Protein AF-A0A8C5ZGD7-F1 (afdb_monomer)

Nearest PDB structures (foldseek):
  4ld6-assembly1_A  TM=8.365E-01  e=4.049E-02  Homo sapiens
  2l89-assembly1_A  TM=7.597E-01  e=6.123E-02  Schizosaccharomyces pombe
  7ef0-assembly1_A  TM=6.268E-01  e=1.320E-01  Zea mays
  8t2x-assembly1_eI  TM=6.115E-01  e=2.682E-01  Saccharomyces cerevisiae
  8eih-assembly1_E  TM=4.707E-01  e=1.044E+00  Homo sapiens

Organism: Marmota marmota marmota (NCBI:txid9994)

Mean predicted aligned error: 8.94 Å

Solvent-accessible surface area (backbone atoms only — not comparable to full-atom values): 5072 Å² total; per-residue (Å²): 120,71,88,78,46,62,33,29,34,36,76,56,94,93,35,82,39,59,24,37,59,75,49,76,44,78,53,80,66,97,58,104,54,83,74,63,47,38,32,33,30,31,32,72,92,70,76,45,74,47,80,43,51,54,88,67,42,42,76,52,50,69,71,58,53,51,51,49,51,52,52,51,51,51,52,52,51,53,53,51,56,63,75,75,111

pLDDT: mean 81.87, std 12.95, range [47.5, 94.44]

InterPro domains:
  IPR040263 PWWP domain-containing DNA repair factor 3A/3B/4 [PTHR31333] (3-76)
  IPR048765 PWWP domain-containing DNA repair factor 3A/3B/4, N-terminal [PF20887] (7-75)

Structure (mmCIF, N/CA/C/O backbone):
data_AF-A0A8C5ZGD7-F1
#
_entry.id   AF-A0A8C5ZGD7-F1
#
loop_
_atom_site.group_PDB
_atom_site.id
_atom_site.type_symbol
_atom_site.label_atom_id
_atom_site.label_alt_id
_atom_site.label_comp_id
_atom_site.label_asym_id
_atom_site.label_entity_id
_atom_site.label_seq_id
_atom_site.pdbx_PDB_ins_code
_atom_site.Cartn_x
_atom_site.Cartn_y
_atom_site.Cartn_z
_atom_site.occupancy
_atom_site.B_iso_or_equiv
_atom_site.auth_seq_id
_atom_site.auth_comp_id
_atom_site.auth_asym_id
_atom_site.auth_atom_id
_atom_site.pdbx_PDB_model_num
ATOM 1 N N . ILE A 1 1 ? 14.864 9.777 -5.934 1.00 56.66 1 ILE A N 1
ATOM 2 C CA . ILE A 1 1 ? 14.430 9.415 -4.563 1.00 56.66 1 ILE A CA 1
ATOM 3 C C . ILE A 1 1 ? 13.068 8.707 -4.586 1.00 56.66 1 ILE A C 1
ATOM 5 O O . ILE A 1 1 ? 13.053 7.545 -4.236 1.00 56.66 1 ILE A O 1
ATOM 9 N N . ILE A 1 2 ? 11.971 9.279 -5.116 1.00 59.84 2 ILE A N 1
ATOM 10 C CA . ILE A 1 2 ? 10.708 8.511 -5.349 1.00 59.84 2 ILE A CA 1
ATOM 11 C C . ILE A 1 2 ? 10.834 7.523 -6.530 1.00 59.84 2 ILE A C 1
ATOM 13 O O . ILE A 1 2 ? 10.173 6.497 -6.586 1.00 59.84 2 ILE A O 1
ATOM 17 N N . MET A 1 3 ? 11.763 7.817 -7.443 1.00 61.25 3 MET A N 1
ATOM 18 C CA . MET A 1 3 ? 12.052 7.082 -8.683 1.00 61.25 3 MET A CA 1
ATOM 19 C C . MET A 1 3 ? 12.370 5.583 -8.533 1.00 61.25 3 MET A C 1
ATOM 21 O O . MET A 1 3 ? 12.267 4.874 -9.526 1.00 61.25 3 MET A O 1
ATOM 25 N N . GLU A 1 4 ? 12.767 5.132 -7.339 1.00 73.81 4 GLU A N 1
ATOM 26 C CA . GLU A 1 4 ? 13.164 3.744 -7.031 1.00 73.81 4 GLU A CA 1
ATOM 27 C C . GLU A 1 4 ? 12.241 3.088 -5.988 1.00 73.81 4 GLU A C 1
ATOM 29 O O . GLU A 1 4 ? 12.494 1.973 -5.539 1.00 73.81 4 GLU A O 1
ATOM 34 N N . ALA A 1 5 ? 11.178 3.779 -5.564 1.00 82.75 5 ALA A N 1
ATOM 35 C CA . ALA A 1 5 ? 10.261 3.256 -4.565 1.00 82.75 5 ALA A CA 1
ATOM 36 C C . ALA A 1 5 ? 9.346 2.185 -5.175 1.00 82.75 5 ALA A C 1
ATOM 38 O O . ALA A 1 5 ? 8.654 2.438 -6.157 1.00 82.75 5 ALA A O 1
ATOM 39 N N . GLU A 1 6 ? 9.301 1.003 -4.556 1.00 88.81 6 GLU A N 1
ATOM 40 C CA . GLU A 1 6 ? 8.361 -0.059 -4.942 1.00 88.81 6 GLU A CA 1
ATOM 41 C C . GLU A 1 6 ? 6.930 0.245 -4.458 1.00 88.81 6 GLU A C 1
ATOM 43 O O . GLU A 1 6 ? 5.953 -0.062 -5.145 1.00 88.81 6 GLU A O 1
ATOM 48 N N . TYR A 1 7 ? 6.810 0.895 -3.294 1.00 91.06 7 TYR A N 1
ATOM 49 C CA . TYR A 1 7 ? 5.538 1.233 -2.657 1.00 91.06 7 TYR A CA 1
ATOM 50 C C . TYR A 1 7 ? 5.455 2.718 -2.323 1.00 91.06 7 TYR A C 1
ATOM 52 O O . TYR A 1 7 ? 6.412 3.333 -1.837 1.00 91.06 7 TYR A O 1
ATOM 60 N N . VAL A 1 8 ? 4.272 3.284 -2.544 1.00 92.00 8 VAL A N 1
ATOM 61 C CA . VAL A 1 8 ? 3.961 4.684 -2.260 1.00 92.00 8 VAL A CA 1
ATOM 62 C C . VAL A 1 8 ? 2.602 4.815 -1.577 1.00 92.00 8 VAL A C 1
ATOM 64 O O . VAL A 1 8 ? 1.744 3.940 -1.669 1.00 92.00 8 VAL A O 1
ATOM 67 N N . LEU A 1 9 ? 2.402 5.931 -0.888 1.00 92.62 9 LEU A N 1
ATOM 68 C CA . LEU A 1 9 ? 1.093 6.441 -0.514 1.00 92.62 9 LEU A CA 1
ATOM 69 C C . LEU A 1 9 ? 0.644 7.427 -1.591 1.00 92.62 9 LEU A C 1
ATOM 71 O O . LEU A 1 9 ? 1.364 8.388 -1.875 1.00 92.62 9 LEU A O 1
ATOM 75 N N . CYS A 1 10 ? -0.536 7.200 -2.159 1.00 91.88 10 CYS A N 1
ATOM 76 C CA . CYS A 1 10 ? -1.166 8.088 -3.131 1.00 91.88 10 CYS A CA 1
ATOM 77 C C . CYS A 1 10 ? -2.530 8.570 -2.628 1.00 91.88 10 CYS A C 1
ATOM 79 O O . CYS A 1 10 ? -3.186 7.883 -1.843 1.00 91.88 10 CYS A O 1
ATOM 81 N N . ASN A 1 11 ? -2.966 9.747 -3.075 1.00 91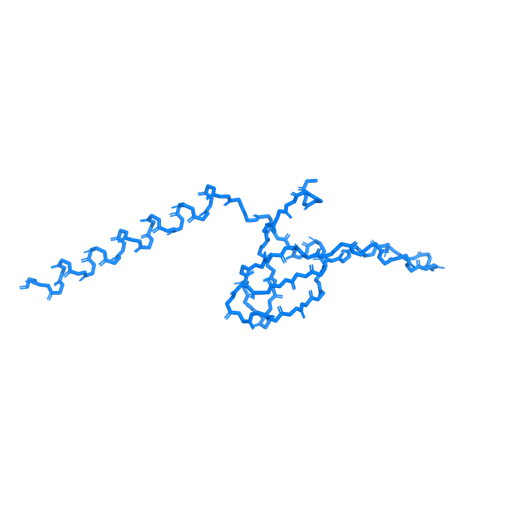.56 11 ASN A N 1
ATOM 82 C CA . ASN A 1 11 ? -4.305 10.239 -2.771 1.00 91.56 11 ASN A CA 1
ATOM 83 C C . ASN A 1 11 ? -5.325 9.613 -3.734 1.00 91.56 11 ASN A C 1
ATOM 85 O O . ASN A 1 11 ? -5.174 9.707 -4.950 1.00 91.56 11 ASN A O 1
ATOM 89 N N . TRP A 1 12 ? -6.364 8.982 -3.198 1.00 89.69 12 TRP A N 1
ATOM 90 C CA . TRP A 1 12 ? -7.490 8.458 -3.966 1.00 89.69 12 TRP A CA 1
ATOM 91 C C . TRP A 1 12 ? -8.786 8.718 -3.204 1.00 89.69 12 TRP A C 1
ATOM 93 O O . TRP A 1 12 ? -8.939 8.274 -2.064 1.00 89.69 12 TRP A O 1
ATOM 103 N N . LYS A 1 13 ? -9.712 9.452 -3.838 1.00 89.50 13 LYS A N 1
ATOM 104 C CA . LYS A 1 13 ? -10.991 9.887 -3.241 1.00 89.50 13 LYS A CA 1
ATOM 105 C C . LYS A 1 13 ? -10.801 10.566 -1.873 1.00 89.50 13 LYS A C 1
ATOM 107 O O . LYS A 1 13 ? -11.438 10.185 -0.897 1.00 89.50 13 LYS A O 1
ATOM 112 N N . ASP A 1 14 ? -9.882 11.532 -1.820 1.00 89.50 14 ASP A N 1
ATOM 113 C CA . ASP A 1 14 ? -9.540 12.329 -0.628 1.00 89.50 14 ASP A CA 1
ATOM 114 C C . ASP A 1 14 ? -8.960 11.539 0.559 1.00 89.50 14 ASP A C 1
ATOM 116 O O . ASP A 1 14 ? -8.884 12.038 1.685 1.00 89.50 14 ASP A O 1
ATOM 120 N N . GLN A 1 15 ? -8.509 10.308 0.318 1.00 90.69 15 GLN A N 1
ATOM 121 C CA . GLN A 1 15 ? -7.864 9.463 1.312 1.00 90.69 15 GLN A CA 1
ATOM 122 C C . GLN A 1 15 ? -6.493 8.997 0.814 1.00 90.69 15 GLN A C 1
ATOM 124 O O . GLN A 1 15 ? -6.294 8.748 -0.370 1.00 90.69 15 GLN A O 1
ATOM 129 N N . LEU A 1 16 ? -5.529 8.851 1.729 1.00 91.31 16 LEU A N 1
ATOM 130 C CA . LEU A 1 16 ? -4.243 8.235 1.406 1.00 91.31 16 LEU A CA 1
ATOM 131 C C . LEU A 1 16 ? -4.382 6.716 1.361 1.00 91.31 16 LEU A C 1
ATOM 133 O O . LEU A 1 16 ? -4.778 6.092 2.349 1.00 91.31 16 LEU A O 1
ATOM 137 N N . TRP A 1 17 ? -3.995 6.137 0.232 1.00 92.94 17 TRP A N 1
ATOM 138 C CA . TRP A 1 17 ? -4.022 4.704 -0.009 1.00 92.94 17 TRP A CA 1
ATOM 139 C C . TRP A 1 17 ? -2.617 4.159 -0.255 1.00 92.94 17 TRP A C 1
ATOM 141 O O . TRP A 1 17 ? -1.820 4.805 -0.940 1.00 92.94 17 TRP A O 1
ATOM 151 N N . PRO A 1 18 ? -2.298 2.971 0.285 1.00 92.94 18 PRO A N 1
ATOM 152 C CA . PRO A 1 18 ? -1.072 2.271 -0.051 1.00 92.94 18 PRO A CA 1
ATOM 153 C C . PRO A 1 18 ? -1.191 1.669 -1.454 1.00 92.94 18 PRO A C 1
ATOM 155 O O . PRO A 1 18 ? -2.147 0.949 -1.762 1.00 92.94 18 PRO A O 1
ATOM 158 N N . ALA A 1 19 ? -0.204 1.954 -2.294 1.00 93.69 19 ALA A N 1
ATOM 159 C CA . ALA A 1 19 ? -0.177 1.513 -3.674 1.00 93.69 19 ALA A CA 1
ATOM 160 C C . ALA A 1 19 ? 1.206 0.999 -4.086 1.00 93.69 19 ALA A C 1
ATOM 162 O O . ALA A 1 19 ? 2.242 1.436 -3.574 1.00 93.69 19 ALA A O 1
ATOM 163 N N . LYS A 1 20 ? 1.210 0.054 -5.025 1.00 92.75 20 LYS A N 1
ATOM 164 C CA . LYS A 1 20 ? 2.414 -0.478 -5.662 1.00 92.75 20 LYS A CA 1
ATOM 165 C C . LYS A 1 20 ? 2.681 0.267 -6.960 1.00 92.75 20 LYS A C 1
ATOM 167 O O . LYS A 1 20 ? 1.767 0.428 -7.765 1.00 92.75 20 LYS A O 1
ATOM 172 N N . VAL A 1 21 ? 3.922 0.678 -7.188 1.00 91.50 21 VAL A N 1
ATOM 173 C CA . VAL A 1 21 ? 4.318 1.310 -8.451 1.00 91.50 21 VAL A CA 1
ATOM 174 C C . VAL A 1 21 ? 4.387 0.243 -9.545 1.00 91.50 21 VAL A C 1
ATOM 176 O O . VAL A 1 21 ? 5.070 -0.769 -9.383 1.00 91.50 21 VAL A O 1
ATOM 179 N N . LEU A 1 22 ? 3.653 0.446 -10.642 1.00 90.31 22 LEU A N 1
ATOM 180 C CA . LEU A 1 22 ? 3.607 -0.487 -11.770 1.00 90.31 22 LEU A CA 1
ATOM 181 C C . LEU A 1 22 ? 4.487 -0.013 -12.916 1.00 90.31 22 LEU A C 1
ATOM 183 O O . LEU A 1 22 ? 5.436 -0.688 -13.312 1.00 90.31 22 LEU A O 1
ATOM 187 N N . THR A 1 23 ? 4.151 1.154 -13.453 1.00 81.00 23 THR A N 1
ATOM 188 C CA . THR A 1 23 ? 4.886 1.781 -14.536 1.00 81.00 23 THR A CA 1
ATOM 189 C C . THR A 1 23 ? 5.094 3.241 -14.206 1.00 81.00 23 THR A C 1
ATOM 191 O O . THR A 1 23 ? 4.350 3.869 -13.450 1.00 81.00 23 THR A O 1
ATOM 194 N N . ARG A 1 24 ? 6.169 3.787 -14.753 1.00 74.94 24 ARG A N 1
ATOM 195 C CA . ARG A 1 24 ? 6.491 5.186 -14.579 1.00 74.94 24 ARG A CA 1
ATOM 196 C C . ARG A 1 24 ? 6.503 5.839 -15.939 1.00 74.94 24 ARG A C 1
ATOM 198 O O . ARG A 1 24 ? 7.334 5.490 -16.774 1.00 74.94 24 ARG A O 1
ATOM 205 N N . SER A 1 25 ? 5.569 6.757 -16.149 1.00 65.44 25 SER A N 1
ATOM 206 C CA . SER A 1 25 ? 5.431 7.461 -17.411 1.00 65.44 25 SER A CA 1
ATOM 207 C C . SER A 1 25 ? 6.019 8.856 -17.263 1.00 65.44 25 SER A C 1
ATOM 209 O O . SER A 1 25 ? 5.547 9.686 -16.489 1.00 65.44 25 SER A O 1
ATOM 211 N N . GLU A 1 26 ? 7.084 9.139 -18.006 1.00 59.16 26 GLU A N 1
ATOM 212 C CA . GLU A 1 26 ? 7.436 10.528 -18.267 1.00 59.16 26 GLU A CA 1
ATOM 213 C C . GLU A 1 26 ? 6.510 11.021 -19.375 1.00 59.16 26 GLU A C 1
ATOM 215 O O . GLU A 1 26 ? 6.806 10.860 -20.559 1.00 59.16 26 GLU A O 1
ATOM 220 N N . THR A 1 27 ? 5.369 11.613 -19.022 1.00 55.00 27 THR A N 1
ATOM 221 C CA . THR A 1 27 ? 4.545 12.278 -20.031 1.00 55.00 27 THR A CA 1
ATOM 222 C C . THR A 1 27 ? 5.314 13.489 -20.559 1.00 55.00 27 THR A C 1
ATOM 224 O O . THR A 1 27 ? 5.397 14.537 -19.914 1.00 55.00 27 THR A O 1
ATOM 227 N N . SER A 1 28 ? 5.936 13.355 -21.733 1.00 47.50 28 SER A N 1
ATOM 228 C CA . SER A 1 28 ? 6.512 14.486 -22.455 1.00 47.50 28 SER A CA 1
ATOM 229 C C . SER A 1 28 ? 5.375 15.276 -23.101 1.00 47.50 28 SER A C 1
ATOM 231 O O . SER A 1 28 ? 4.956 14.965 -24.214 1.00 47.50 28 SER A O 1
ATOM 233 N N . SER A 1 29 ? 4.845 16.292 -22.418 1.00 51.62 29 SER A N 1
ATOM 234 C CA . SER A 1 29 ? 4.025 17.282 -23.116 1.00 51.62 29 SER A CA 1
ATOM 235 C C . SER A 1 29 ? 4.961 18.249 -23.848 1.00 51.62 29 SER A C 1
ATOM 237 O O . SER A 1 29 ? 5.807 18.921 -23.255 1.00 51.62 29 SER A O 1
ATOM 239 N N . ASP A 1 30 ? 4.858 18.265 -25.173 1.00 49.38 30 ASP A N 1
ATOM 240 C CA . ASP A 1 30 ? 5.755 18.973 -26.095 1.00 49.38 30 ASP A CA 1
ATOM 241 C C . ASP A 1 30 ? 5.465 20.490 -26.166 1.00 49.38 30 ASP A C 1
ATOM 243 O O . ASP A 1 30 ? 5.525 21.133 -27.212 1.00 49.38 30 ASP A O 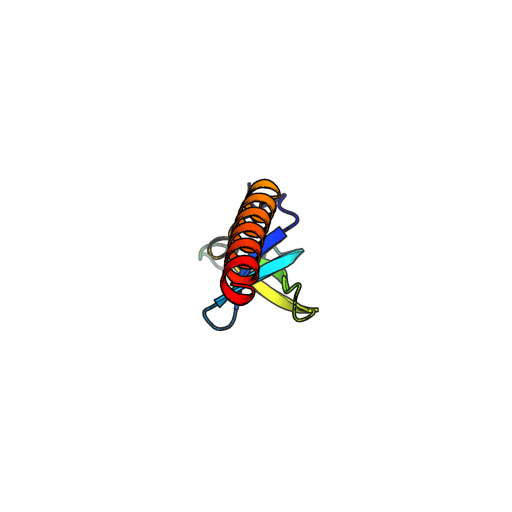1
ATOM 247 N N . SER A 1 31 ? 5.074 21.106 -25.046 1.00 52.81 31 SER A N 1
ATOM 248 C CA . SER A 1 31 ? 4.586 22.486 -25.050 1.00 52.81 31 SER A CA 1
ATOM 249 C C . SER A 1 31 ? 4.953 23.249 -23.782 1.00 52.81 31 SER A C 1
ATOM 251 O O . SER A 1 31 ? 4.124 23.340 -22.891 1.00 52.81 31 SER A O 1
ATOM 253 N N . LYS A 1 32 ? 6.170 23.822 -23.719 1.00 56.06 32 LYS A N 1
ATOM 254 C CA . LYS A 1 32 ? 6.638 24.991 -22.910 1.00 56.06 32 LYS A CA 1
ATOM 255 C C . LYS A 1 32 ? 6.130 25.209 -21.456 1.00 56.06 32 LYS A C 1
ATOM 257 O O . LYS A 1 32 ? 6.454 26.229 -20.854 1.00 56.06 32 LYS A O 1
ATOM 262 N N . ARG A 1 33 ? 5.394 24.283 -20.853 1.00 55.44 33 ARG A N 1
ATOM 263 C CA . ARG A 1 33 ? 4.854 24.278 -19.490 1.00 55.44 33 ARG A CA 1
ATOM 264 C C . ARG A 1 33 ? 5.401 23.036 -18.800 1.00 55.44 33 ARG A C 1
ATOM 266 O O . ARG A 1 33 ? 5.567 22.007 -19.440 1.00 55.44 33 ARG A O 1
ATOM 273 N N . GLN A 1 34 ? 5.746 23.187 -17.525 1.00 54.59 34 GLN A N 1
ATOM 274 C CA . GLN A 1 34 ? 6.377 22.176 -16.672 1.00 54.59 34 GLN A CA 1
ATOM 275 C C . GLN A 1 34 ? 5.941 20.737 -16.990 1.00 54.59 34 GLN A C 1
ATOM 277 O O . GLN A 1 34 ? 4.751 20.435 -16.986 1.00 54.59 34 GLN A O 1
ATOM 282 N N . LYS A 1 35 ? 6.924 19.857 -17.233 1.00 57.88 35 LYS A N 1
ATOM 283 C CA . LYS A 1 35 ? 6.727 18.403 -17.281 1.00 57.88 35 LYS A CA 1
ATOM 284 C C . LYS A 1 35 ? 6.178 17.950 -15.925 1.00 57.88 35 LYS A C 1
ATOM 286 O O . LYS A 1 35 ? 6.936 17.902 -14.958 1.00 57.88 35 LYS A O 1
ATOM 291 N N . ALA A 1 36 ? 4.891 17.633 -15.860 1.00 66.12 36 ALA A N 1
ATOM 292 C CA . ALA A 1 36 ? 4.355 16.811 -14.785 1.00 66.12 36 ALA A CA 1
ATOM 293 C C . ALA A 1 36 ? 4.839 15.374 -15.027 1.00 66.12 36 ALA A C 1
ATOM 295 O O . ALA A 1 36 ? 4.770 14.879 -16.153 1.00 66.12 36 ALA A O 1
ATOM 296 N N . ILE A 1 37 ? 5.423 14.749 -14.006 1.00 77.75 37 ILE A N 1
ATOM 297 C CA . ILE A 1 37 ? 5.862 13.353 -14.068 1.00 77.75 37 ILE A CA 1
ATOM 298 C C . ILE A 1 37 ? 4.806 12.546 -13.330 1.00 77.75 37 ILE A C 1
ATOM 300 O O . ILE A 1 37 ? 4.592 12.765 -12.136 1.00 77.75 37 ILE A O 1
ATOM 304 N N . SER A 1 38 ? 4.186 11.603 -14.028 1.00 84.50 38 SER A N 1
ATOM 305 C CA . SER A 1 38 ? 3.160 10.740 -13.468 1.00 84.50 38 SER A CA 1
ATOM 306 C C . SER A 1 38 ? 3.674 9.322 -13.213 1.00 84.50 38 SER A C 1
ATOM 308 O O . SER A 1 38 ? 4.680 8.853 -13.761 1.00 84.50 38 SER A O 1
ATOM 310 N N . LEU A 1 39 ? 2.995 8.636 -12.303 1.00 87.06 39 LEU A N 1
ATOM 311 C CA . LEU A 1 39 ? 3.229 7.245 -11.942 1.00 87.06 39 LEU A CA 1
ATOM 312 C C . LEU A 1 39 ? 1.919 6.483 -12.077 1.00 87.06 39 LEU A C 1
ATOM 314 O O . LEU A 1 39 ? 0.898 6.904 -11.537 1.00 87.06 39 LEU A O 1
ATOM 318 N N . GLU A 1 40 ? 1.967 5.340 -12.748 1.00 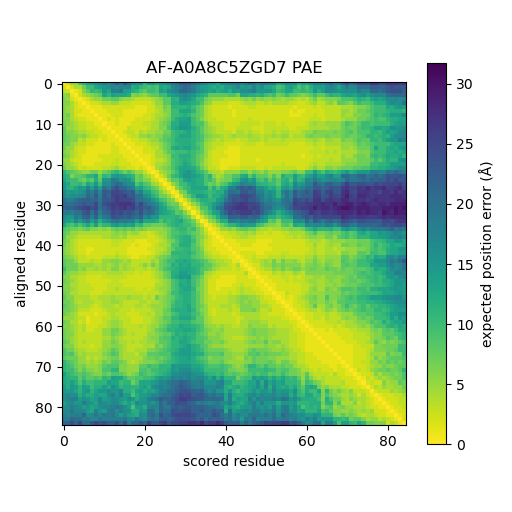91.00 40 GLU A N 1
ATOM 319 C CA . GLU A 1 40 ? 0.890 4.363 -12.688 1.00 91.00 40 GLU A CA 1
ATOM 320 C C . GLU A 1 40 ? 1.103 3.493 -11.449 1.00 91.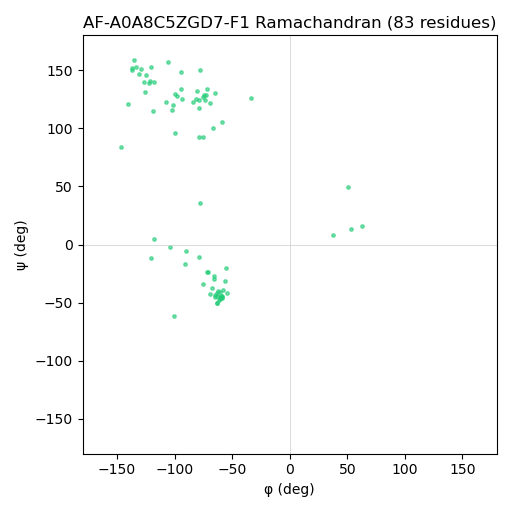00 40 GLU A C 1
ATOM 322 O O . GLU A 1 40 ? 2.152 2.856 -11.274 1.00 91.00 40 GLU A O 1
ATOM 327 N N . VAL A 1 41 ? 0.101 3.459 -10.579 1.00 91.69 41 VAL A N 1
ATOM 328 C CA . VAL A 1 41 ? 0.140 2.703 -9.328 1.00 91.69 41 VAL A CA 1
ATOM 329 C C . VAL A 1 41 ? -1.095 1.822 -9.189 1.00 91.69 41 VAL A C 1
ATOM 331 O O . VAL A 1 41 ? -2.164 2.153 -9.695 1.00 91.69 41 VAL A O 1
ATOM 334 N N . GLN A 1 42 ? -0.958 0.700 -8.487 1.00 94.31 42 GLN A N 1
ATOM 335 C C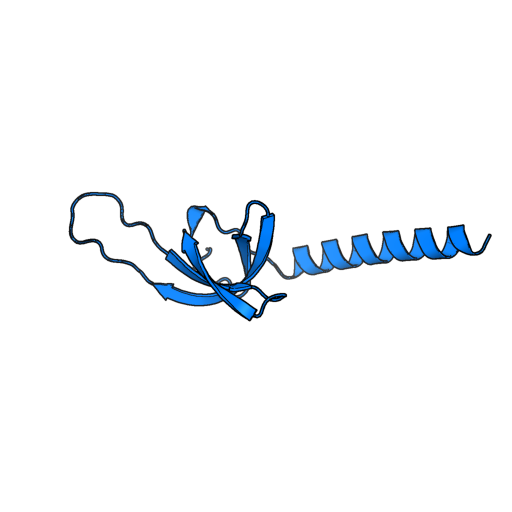A . GLN A 1 42 ? -2.063 -0.186 -8.124 1.00 94.31 42 GLN A CA 1
ATOM 336 C C . GLN A 1 42 ? -2.371 -0.067 -6.635 1.00 94.31 42 GLN A 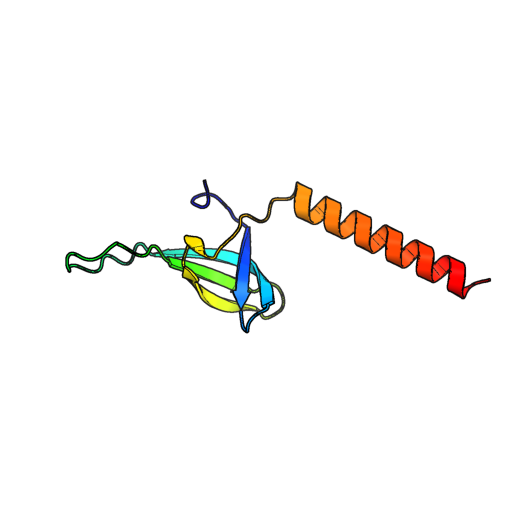C 1
ATOM 338 O O . GLN A 1 42 ? -1.498 -0.330 -5.806 1.00 94.31 42 GLN A O 1
ATOM 343 N N . ILE A 1 43 ? -3.609 0.275 -6.285 1.00 94.44 43 ILE A N 1
ATOM 344 C CA . ILE A 1 43 ? -4.065 0.331 -4.892 1.00 94.44 43 ILE A CA 1
ATOM 345 C C . ILE A 1 43 ? -4.143 -1.091 -4.328 1.00 94.44 43 ILE A C 1
ATOM 347 O O . ILE A 1 43 ? -4.902 -1.919 -4.826 1.00 94.44 43 ILE A O 1
ATOM 351 N N . LEU A 1 44 ? -3.412 -1.364 -3.244 1.00 90.25 44 LEU A N 1
ATOM 352 C CA . LEU A 1 44 ? -3.247 -2.726 -2.714 1.00 90.25 44 LEU A CA 1
ATOM 353 C C . LEU A 1 44 ? -4.539 -3.357 -2.173 1.00 90.25 44 LEU A C 1
ATOM 355 O O . LEU A 1 44 ? -4.657 -4.575 -2.157 1.00 90.25 44 LEU A O 1
ATOM 359 N N . SER A 1 45 ? -5.501 -2.551 -1.719 1.00 89.06 45 SER A N 1
ATOM 360 C CA . SER A 1 45 ? -6.769 -3.063 -1.176 1.00 89.06 45 SER A CA 1
ATOM 361 C C . SER A 1 45 ? -7.874 -3.221 -2.219 1.00 89.06 45 SER A C 1
ATOM 363 O O . SER A 1 45 ? -8.895 -3.834 -1.923 1.00 89.06 45 SER A O 1
ATOM 365 N N . LEU A 1 46 ? -7.719 -2.594 -3.386 1.00 90.00 46 LEU A N 1
ATOM 366 C CA . LEU A 1 46 ? -8.781 -2.471 -4.391 1.00 90.00 46 LEU A CA 1
ATOM 367 C C . LEU A 1 46 ? -8.391 -3.091 -5.736 1.00 90.00 46 LEU A C 1
ATOM 369 O O . LEU A 1 46 ? -9.239 -3.190 -6.616 1.00 90.00 46 LEU A O 1
ATOM 373 N N . ASP A 1 47 ? -7.112 -3.436 -5.914 1.00 86.62 47 ASP A N 1
ATOM 374 C CA . ASP A 1 47 ? -6.499 -3.834 -7.185 1.00 86.62 47 ASP A CA 1
ATOM 375 C C . ASP A 1 47 ? -6.718 -2.830 -8.337 1.00 86.62 47 ASP A C 1
ATOM 377 O O . ASP A 1 47 ? -6.433 -3.127 -9.498 1.00 86.62 47 ASP A O 1
ATOM 381 N N . GLU A 1 48 ? -7.173 -1.617 -8.013 1.00 91.94 48 GLU A N 1
ATOM 382 C CA . GLU A 1 48 ? -7.490 -0.541 -8.947 1.00 91.94 48 GLU A CA 1
ATOM 383 C C . GLU A 1 48 ? -6.209 0.186 -9.367 1.00 91.94 48 GLU A C 1
ATOM 385 O O . GLU A 1 48 ? -5.371 0.528 -8.526 1.00 91.94 48 GLU A O 1
ATOM 390 N N . LYS A 1 49 ? -6.045 0.399 -10.676 1.00 93.44 49 LYS A N 1
ATOM 391 C CA . LYS A 1 49 ? -4.882 1.079 -11.254 1.00 93.44 49 LYS A CA 1
ATOM 392 C C . LYS A 1 49 ? -5.216 2.524 -11.559 1.00 93.44 49 LYS A C 1
ATOM 394 O O . LYS A 1 49 ? -6.217 2.793 -12.221 1.00 93.44 49 LYS A O 1
ATOM 399 N N . ILE A 1 50 ? -4.368 3.431 -11.096 1.00 91.12 50 ILE A N 1
ATOM 400 C CA . ILE A 1 50 ? -4.577 4.870 -11.225 1.00 91.12 50 ILE A CA 1
ATOM 401 C C . ILE A 1 50 ? -3.274 5.555 -11.629 1.00 91.12 50 ILE A C 1
ATOM 403 O O . ILE A 1 50 ? -2.183 5.085 -11.303 1.00 91.12 50 ILE A O 1
ATOM 407 N N . GLU A 1 51 ? -3.394 6.678 -12.326 1.00 90.19 51 GLU A N 1
ATOM 408 C CA . GLU A 1 51 ? -2.272 7.557 -12.634 1.00 90.19 51 GLU A CA 1
ATOM 409 C C . GLU A 1 51 ? -2.246 8.705 -11.622 1.00 90.19 51 GLU A C 1
ATOM 411 O O . GLU A 1 51 ? -3.263 9.362 -11.394 1.00 90.19 51 GLU A O 1
ATOM 416 N N . VAL A 1 52 ? -1.097 8.921 -10.985 1.00 87.94 52 VAL A N 1
ATOM 417 C CA . VAL A 1 52 ? -0.913 9.935 -9.938 1.00 87.94 52 VAL A CA 1
ATOM 418 C C . VAL A 1 52 ? 0.320 10.780 -10.213 1.00 87.94 52 VAL A C 1
ATOM 420 O O . VAL A 1 52 ? 1.317 10.290 -10.745 1.00 87.94 52 VAL A O 1
ATOM 423 N N . ASP A 1 53 ? 0.270 12.057 -9.840 1.00 86.81 53 ASP A N 1
ATOM 424 C CA . ASP A 1 53 ? 1.433 12.934 -9.940 1.00 86.81 53 ASP A CA 1
ATOM 425 C C . ASP A 1 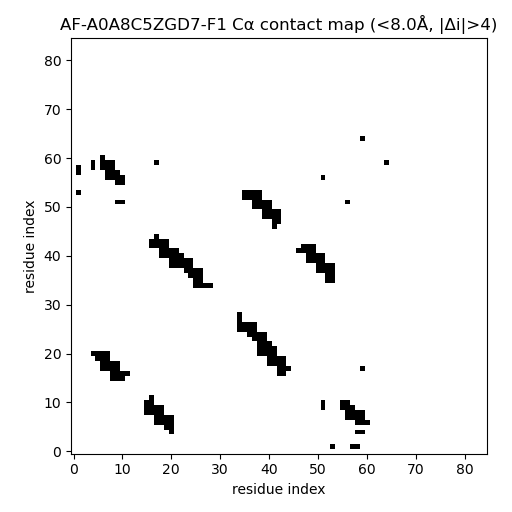53 ? 2.469 12.559 -8.872 1.00 86.81 53 ASP A C 1
ATOM 427 O O . ASP A 1 53 ? 2.139 12.376 -7.697 1.00 86.81 53 ASP A O 1
ATOM 431 N N . ILE A 1 54 ? 3.743 12.469 -9.259 1.00 82.62 54 ILE A N 1
ATOM 432 C CA . ILE A 1 54 ? 4.829 12.105 -8.342 1.00 82.62 54 ILE A CA 1
ATOM 433 C C . ILE A 1 54 ? 4.924 13.031 -7.123 1.00 82.62 54 ILE A C 1
ATOM 435 O O . ILE A 1 54 ? 5.306 12.577 -6.044 1.00 82.62 54 ILE A O 1
ATOM 439 N N . THR A 1 55 ? 4.567 14.307 -7.269 1.00 83.62 55 THR A N 1
ATOM 440 C CA . THR A 1 55 ? 4.602 15.309 -6.195 1.00 83.62 55 THR A CA 1
ATOM 441 C C . THR A 1 55 ? 3.520 15.085 -5.143 1.00 83.62 55 THR A C 1
ATOM 443 O O . THR A 1 55 ? 3.704 15.468 -3.988 1.00 83.62 55 THR A O 1
ATOM 446 N N . GLU A 1 56 ? 2.433 14.409 -5.510 1.00 84.06 56 GLU A N 1
ATOM 447 C CA . GLU A 1 56 ? 1.341 14.039 -4.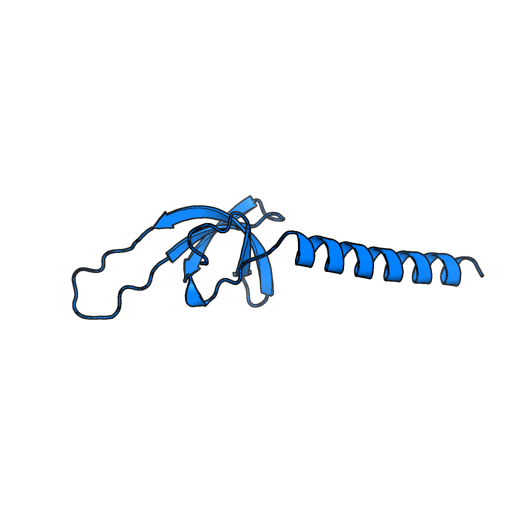607 1.00 84.06 56 GLU A CA 1
ATOM 448 C C . GLU A 1 56 ? 1.560 12.666 -3.954 1.00 84.06 56 GLU A C 1
ATOM 450 O O . GLU A 1 56 ? 0.809 12.265 -3.061 1.00 84.06 56 GLU A O 1
ATOM 455 N N . THR A 1 57 ? 2.614 11.947 -4.357 1.00 87.81 57 THR A N 1
ATOM 456 C CA . THR A 1 57 ? 2.979 10.650 -3.778 1.00 87.81 57 THR A CA 1
ATOM 457 C C . THR A 1 57 ? 4.017 10.772 -2.666 1.00 87.81 57 THR A C 1
ATOM 459 O O . THR A 1 57 ? 4.901 11.631 -2.682 1.00 87.81 57 THR A O 1
ATOM 462 N N . LYS A 1 58 ? 3.945 9.866 -1.688 1.00 90.81 58 LYS A N 1
ATOM 463 C CA . LYS A 1 58 ? 4.965 9.711 -0.638 1.00 90.81 58 LYS A CA 1
ATOM 464 C C . LYS A 1 58 ? 5.515 8.297 -0.650 1.00 90.81 58 LYS A C 1
ATOM 466 O O . LYS A 1 58 ? 4.750 7.352 -0.777 1.00 90.81 58 LYS A O 1
ATOM 471 N N . ILE A 1 59 ? 6.822 8.137 -0.474 1.00 90.94 59 ILE A N 1
ATOM 472 C CA . ILE A 1 59 ? 7.444 6.809 -0.381 1.00 90.94 59 ILE A CA 1
ATOM 473 C C . ILE A 1 59 ? 6.936 6.108 0.875 1.00 90.94 59 ILE A C 1
ATOM 475 O O . ILE A 1 59 ? 6.982 6.681 1.966 1.00 90.94 59 ILE A O 1
ATOM 479 N N . LEU A 1 60 ? 6.481 4.868 0.715 1.00 90.56 60 LEU A N 1
ATOM 480 C CA . LEU A 1 60 ? 6.100 4.016 1.829 1.00 90.56 60 LEU A CA 1
ATOM 481 C C . LEU A 1 60 ? 7.248 3.052 2.134 1.00 90.56 60 LEU A C 1
ATOM 483 O O . LEU A 1 60 ? 7.394 2.006 1.506 1.00 90.56 60 LEU A O 1
ATOM 487 N N . GLU A 1 61 ? 8.083 3.418 3.102 1.00 89.94 61 GLU A N 1
ATOM 488 C CA . GLU A 1 61 ? 9.195 2.571 3.531 1.00 89.94 61 GLU A CA 1
ATOM 489 C C . GLU A 1 61 ? 8.731 1.430 4.442 1.00 89.94 61 GLU A C 1
ATOM 491 O O . GLU A 1 61 ? 7.798 1.572 5.238 1.00 89.94 61 GLU A O 1
ATOM 496 N N . LYS A 1 62 ? 9.458 0.308 4.401 1.00 88.19 62 LYS A N 1
ATOM 497 C CA . LYS A 1 62 ? 9.191 -0.865 5.247 1.00 88.19 62 LYS A CA 1
ATOM 498 C C . LYS A 1 62 ? 9.146 -0.519 6.740 1.00 88.19 62 LYS A C 1
ATOM 500 O O . LYS A 1 62 ? 8.259 -0.983 7.447 1.00 88.19 62 LYS A O 1
ATOM 505 N N . SER A 1 63 ? 10.063 0.330 7.204 1.00 90.44 63 SER A N 1
ATOM 506 C CA . SER A 1 63 ? 10.137 0.798 8.596 1.00 90.44 63 SER A CA 1
ATOM 507 C C . SER A 1 63 ? 8.847 1.496 9.048 1.00 90.44 63 SER A C 1
ATOM 509 O O . SER A 1 63 ? 8.383 1.289 10.169 1.00 90.44 63 SER A O 1
ATOM 511 N N . GLN A 1 64 ? 8.226 2.283 8.164 1.00 88.88 64 GLN A N 1
ATOM 512 C CA . GLN A 1 64 ? 6.964 2.971 8.435 1.00 88.88 64 GLN A CA 1
ATOM 513 C C . GLN A 1 64 ? 5.809 1.972 8.533 1.00 88.88 64 GLN A C 1
ATOM 515 O O . GLN A 1 64 ? 4.997 2.060 9.454 1.00 88.88 64 GLN A O 1
ATOM 520 N N . VAL A 1 65 ? 5.770 0.983 7.634 1.00 87.81 65 VAL A N 1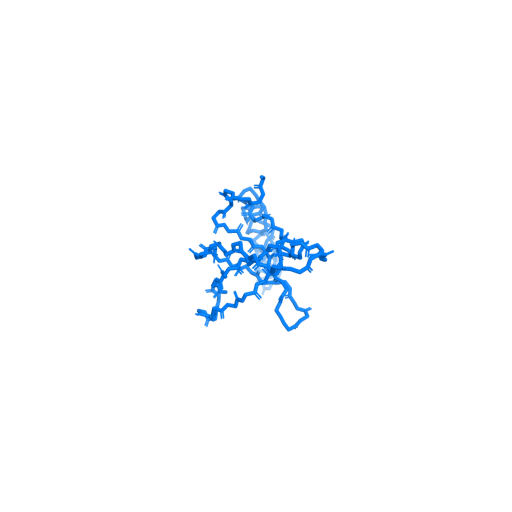
ATOM 521 C CA . VAL A 1 65 ? 4.778 -0.103 7.676 1.00 87.81 65 VAL A CA 1
ATOM 522 C C . VAL A 1 65 ? 4.903 -0.903 8.974 1.00 87.81 65 VAL A C 1
ATOM 524 O O . VAL A 1 65 ? 3.905 -1.120 9.659 1.00 87.81 65 VAL A O 1
ATOM 527 N N . GLU A 1 66 ? 6.119 -1.289 9.361 1.00 90.94 66 GLU A N 1
ATOM 528 C CA . GLU A 1 66 ? 6.390 -2.023 10.604 1.00 90.94 66 GLU A CA 1
ATOM 529 C C . GLU A 1 66 ? 6.001 -1.215 11.852 1.00 90.94 66 GLU A C 1
ATOM 531 O O . GLU A 1 66 ? 5.410 -1.763 12.790 1.00 90.94 66 GLU A O 1
ATOM 536 N N . ALA A 1 67 ? 6.271 0.094 11.861 1.00 90.25 67 ALA A N 1
ATOM 537 C CA . ALA A 1 67 ? 5.881 0.985 12.950 1.00 90.25 67 ALA A CA 1
ATOM 538 C C . ALA A 1 67 ? 4.352 1.102 13.080 1.00 90.25 67 ALA A C 1
ATOM 540 O O . ALA A 1 67 ? 3.816 1.017 14.191 1.00 90.25 67 ALA A O 1
ATOM 541 N N . ILE A 1 68 ? 3.640 1.241 11.955 1.00 86.69 68 ILE A N 1
ATOM 542 C CA . ILE A 1 68 ? 2.172 1.271 11.918 1.00 86.69 68 ILE A CA 1
ATOM 543 C C . ILE A 1 68 ? 1.605 -0.068 12.397 1.00 86.69 68 ILE A C 1
ATOM 545 O O . ILE A 1 68 ? 0.773 -0.078 13.305 1.00 86.69 68 ILE A O 1
ATOM 549 N N . ALA A 1 69 ? 2.087 -1.191 11.859 1.00 87.75 69 ALA A N 1
ATOM 550 C CA . ALA A 1 69 ? 1.640 -2.529 12.242 1.00 87.75 69 ALA A CA 1
ATOM 551 C C . ALA A 1 69 ? 1.857 -2.795 13.740 1.00 87.75 69 ALA A C 1
ATOM 553 O O . ALA A 1 69 ? 0.947 -3.255 14.428 1.00 87.75 69 ALA A O 1
ATOM 554 N N . SER A 1 70 ? 3.022 -2.420 14.275 1.00 90.12 70 SER A N 1
ATOM 555 C CA . SER A 1 70 ? 3.331 -2.546 15.704 1.00 90.12 70 SER A CA 1
ATOM 556 C C . SER A 1 70 ? 2.409 -1.690 16.575 1.00 90.12 70 SER A C 1
ATOM 558 O O . SER A 1 70 ? 1.959 -2.134 17.631 1.00 90.12 70 SER A O 1
ATOM 560 N N . SER A 1 71 ? 2.116 -0.458 16.148 1.00 89.25 71 SER A N 1
ATOM 561 C CA . SER A 1 71 ? 1.197 0.447 16.849 1.00 89.25 71 SER A CA 1
ATOM 562 C C . SER A 1 71 ? -0.237 -0.090 16.853 1.00 89.25 71 SER A C 1
ATOM 564 O O . SER A 1 71 ? -0.880 -0.128 17.904 1.00 89.25 71 SER A O 1
ATOM 566 N N . LEU A 1 72 ? -0.721 -0.568 15.703 1.00 88.94 72 LEU A N 1
ATOM 567 C CA . LEU A 1 72 ? -2.043 -1.183 15.566 1.00 88.94 72 LEU A CA 1
ATOM 568 C C . LEU A 1 72 ? -2.160 -2.460 16.404 1.00 88.94 72 LEU A C 1
ATOM 570 O O . LEU A 1 72 ? -3.130 -2.616 17.142 1.00 88.94 72 LEU A O 1
ATOM 574 N N . PHE A 1 73 ? -1.148 -3.329 16.373 1.00 88.50 73 PHE A N 1
ATOM 575 C CA . PHE A 1 73 ? -1.120 -4.541 17.190 1.00 88.50 73 PHE A CA 1
ATOM 576 C C . PHE A 1 73 ? -1.182 -4.221 18.688 1.00 88.50 73 PHE A C 1
ATOM 578 O O . PHE A 1 73 ? -1.988 -4.806 19.409 1.00 88.50 73 PHE A O 1
ATOM 585 N N . LYS A 1 74 ? -0.398 -3.239 19.157 1.00 86.12 74 LYS A N 1
ATOM 586 C CA . LYS A 1 74 ? -0.445 -2.778 20.555 1.00 86.12 74 LYS A CA 1
ATOM 587 C C . LYS A 1 74 ? -1.833 -2.264 20.940 1.00 86.12 74 LYS A C 1
ATOM 589 O O . LYS A 1 74 ? -2.331 -2.629 22.000 1.00 86.12 74 LYS A O 1
ATOM 594 N N . LYS A 1 75 ? -2.473 -1.455 20.088 1.00 85.62 75 LYS A N 1
ATOM 595 C CA . LYS A 1 75 ? -3.843 -0.963 20.328 1.00 85.62 75 LYS A CA 1
ATOM 596 C C . LYS A 1 75 ? -4.851 -2.110 20.431 1.00 85.62 75 LYS A C 1
ATOM 598 O O . LYS A 1 75 ? -5.653 -2.121 21.360 1.00 85.62 75 LYS A O 1
ATOM 603 N N . ASN A 1 76 ? -4.776 -3.087 19.529 1.00 84.81 76 ASN A N 1
ATOM 604 C CA . ASN A 1 76 ? -5.679 -4.239 19.538 1.00 84.81 76 ASN A CA 1
ATOM 605 C C . ASN A 1 76 ? -5.454 -5.148 20.754 1.00 84.81 76 ASN A C 1
ATOM 607 O O . ASN A 1 76 ? -6.420 -5.647 21.330 1.00 84.81 76 ASN A O 1
ATOM 611 N N . LEU A 1 77 ? -4.201 -5.328 21.182 1.00 84.38 77 LEU A N 1
ATOM 612 C CA . LEU A 1 77 ? -3.872 -6.071 22.399 1.00 84.38 77 LEU A CA 1
ATOM 613 C C . LEU A 1 77 ? -4.489 -5.405 23.635 1.00 84.38 77 LEU A C 1
ATOM 615 O O . LEU A 1 77 ? -5.144 -6.078 24.426 1.00 84.38 77 LEU A O 1
ATOM 619 N N . ILE A 1 78 ? -4.333 -4.082 23.768 1.00 81.06 78 ILE A N 1
ATOM 620 C CA . ILE A 1 78 ? -4.924 -3.303 24.868 1.00 81.06 78 ILE A CA 1
ATOM 621 C C . ILE A 1 78 ? -6.452 -3.444 24.871 1.00 81.06 78 ILE A C 1
ATOM 623 O O . ILE A 1 78 ? -7.035 -3.713 25.918 1.00 81.06 78 ILE A O 1
ATOM 627 N N . LEU A 1 79 ? -7.098 -3.313 23.707 1.00 77.62 79 LEU A N 1
ATOM 628 C CA . LEU A 1 79 ? -8.551 -3.453 23.584 1.00 77.62 79 LEU A CA 1
ATOM 629 C C . LEU A 1 79 ? -9.031 -4.852 24.002 1.00 77.62 79 LEU A C 1
ATOM 631 O O . LEU A 1 79 ? -10.031 -4.974 24.706 1.00 77.62 79 LEU A O 1
ATOM 635 N N . THR A 1 80 ? -8.292 -5.895 23.615 1.00 77.69 80 THR A N 1
ATOM 636 C CA . THR A 1 80 ? -8.618 -7.287 23.954 1.00 77.69 80 THR A CA 1
ATOM 637 C C . THR A 1 80 ? -8.563 -7.506 25.465 1.00 77.69 80 THR A C 1
ATOM 639 O O . THR A 1 80 ? -9.545 -7.974 26.038 1.00 77.69 80 THR A O 1
ATOM 642 N N . VAL A 1 81 ? -7.472 -7.091 26.123 1.00 78.56 81 VAL A N 1
ATOM 643 C CA . VAL A 1 81 ? -7.293 -7.231 27.582 1.00 78.56 81 VAL A CA 1
ATOM 644 C C . VAL A 1 81 ? -8.389 -6.495 28.354 1.00 78.56 81 VAL A C 1
ATOM 646 O O . VAL A 1 81 ? -8.969 -7.063 29.272 1.00 78.56 81 VAL A O 1
ATOM 649 N N . LEU A 1 82 ? -8.726 -5.266 27.953 1.00 82.88 82 LEU A N 1
ATOM 650 C CA . LEU A 1 82 ? -9.790 -4.494 28.603 1.00 82.88 82 LEU A CA 1
ATOM 651 C C . LEU A 1 82 ? -11.181 -5.112 28.414 1.00 82.88 82 LEU A C 1
ATOM 653 O O . LEU A 1 82 ? -12.023 -4.958 29.285 1.00 82.88 82 LEU A O 1
ATOM 657 N N . SER A 1 83 ? -11.430 -5.812 27.303 1.00 77.81 83 SER A N 1
ATOM 658 C CA . SER A 1 83 ? -12.714 -6.489 27.056 1.00 77.81 83 SER A CA 1
ATOM 659 C C . SER A 1 83 ? -12.881 -7.819 27.799 1.00 77.81 83 SER A C 1
ATOM 661 O O . SER A 1 83 ? -13.973 -8.381 27.794 1.00 77.81 83 SER A O 1
ATOM 663 N N . THR A 1 84 ? -11.805 -8.341 28.400 1.00 77.31 84 THR A N 1
ATOM 664 C CA . THR A 1 84 ? -11.819 -9.604 29.162 1.00 77.31 84 THR A CA 1
ATOM 665 C C . THR A 1 84 ? -11.798 -9.409 30.680 1.00 77.31 84 THR A C 1
ATOM 667 O O . THR A 1 84 ? -11.839 -10.403 31.406 1.00 77.31 84 THR A O 1
ATOM 670 N N . MET A 1 85 ? -11.729 -8.162 31.155 1.00 65.06 85 MET A N 1
ATOM 671 C CA . MET A 1 85 ? -11.870 -7.781 32.567 1.00 65.06 85 MET A CA 1
ATOM 672 C C . MET A 1 85 ? -13.307 -7.368 32.873 1.00 65.06 85 MET A C 1
ATOM 674 O O . MET A 1 85 ? -13.752 -7.661 34.003 1.00 65.06 85 MET A O 1
#

Sequence (85 aa):
IIMEAEYVLCNWKDQLWPAKVLTRSETSSDSKRQKAISLEVQILSLDEKIEVDITETKILEKSQVEAIASSLFKKNLILTVLSTM

Foldseek 3Di:
DLVPAQWKFADDPNDTFIWGFDDWDQPPPVDPDDRFTWTWIAGPVPSDTDIGTPVRIGGDDPVNVVVVVVVVVVVVVVVVVVVVD

Secondary structure (DSSP, 8-state):
-GGG-SEEEEEETTEEEEEEEEEEE-----SSS----EEEEEETTT--EEEEEGGG-EE--HHHHHHHHHHHHHHHHHHHHHHT-

Radius of gyration: 17.48 Å; Cα contacts (8 Å, |Δi|>4): 116; chains: 1; bounding box: 27×35×59 Å